Protein AF-A0A950W8L4-F1 (afdb_monomer_lite)

pLDDT: mean 78.3, std 21.88, range [37.97, 98.38]

Foldseek 3Di:
DDDDDDDDDPPPPPPPPPPDPPPPPDDDDPQQPQLQVLLLVLLQLLLQLLLLPNDVVLSVVLVVVSLVSSVVRDPDPVSSVNSPVSNPVNSVVRNDDDPDPVVDDDSVVSVVVSVVSVVVVVVVVVVVVVVPPDDDD

Secondary structure (DSSP, 8-state):
--PPP-----------TTS-STT-SSSS--PPPPHHHHHHHHHHHHHHHHHTT--HHHHHHHHHHHHHHHHHH-SSHHHHHHHHHHHHHHHHHHHSPPS-TTSS--HHHHHHHHHHHHHHHHHHHHHHHTTS-----

Structure (mmCIF, N/CA/C/O backbone):
data_AF-A0A950W8L4-F1
#
_entry.id   AF-A0A950W8L4-F1
#
loop_
_atom_site.group_PDB
_atom_site.id
_atom_site.type_symbol
_atom_site.label_atom_id
_atom_site.label_alt_id
_atom_site.label_comp_id
_atom_site.label_asym_id
_atom_site.label_entity_id
_atom_site.label_seq_id
_atom_site.pdbx_PDB_ins_code
_atom_site.Cartn_x
_atom_site.Cartn_y
_atom_site.Cartn_z
_atom_site.occupancy
_atom_site.B_iso_or_equiv
_atom_site.auth_seq_id
_atom_site.auth_comp_id
_atom_site.auth_asym_id
_atom_site.auth_atom_id
_atom_site.pdbx_PDB_model_num
ATOM 1 N N . MET A 1 1 ? -21.692 64.933 -19.642 1.00 44.53 1 MET A N 1
ATOM 2 C CA . MET A 1 1 ? -20.713 63.847 -19.419 1.00 44.53 1 MET A CA 1
ATOM 3 C C . MET A 1 1 ? -21.308 62.888 -18.398 1.00 44.53 1 MET A C 1
ATOM 5 O O . MET A 1 1 ? -21.216 63.148 -17.209 1.00 44.53 1 MET A O 1
ATOM 9 N N . GLY A 1 2 ? -22.038 61.871 -18.862 1.00 39.81 2 GLY A N 1
ATOM 10 C CA . GLY A 1 2 ? -22.721 60.892 -18.009 1.00 39.81 2 GLY A CA 1
ATOM 11 C C . GLY A 1 2 ? -22.087 59.523 -18.211 1.00 39.81 2 GLY A C 1
ATOM 12 O O . GLY A 1 2 ? -22.085 59.019 -19.330 1.00 39.81 2 GLY A O 1
ATOM 13 N N . GLY A 1 3 ? -21.486 58.982 -17.151 1.00 37.97 3 GLY A N 1
ATOM 14 C CA . GLY A 1 3 ? -20.808 57.688 -17.151 1.00 37.97 3 GLY A CA 1
ATOM 15 C C . GLY A 1 3 ? -21.799 56.526 -17.140 1.00 37.97 3 GLY A C 1
ATOM 16 O O . GLY A 1 3 ? -22.773 56.532 -16.391 1.00 37.97 3 GLY A O 1
ATOM 17 N N . MET A 1 4 ? -21.536 55.525 -17.977 1.00 38.38 4 MET A N 1
ATOM 18 C CA . MET A 1 4 ? -22.273 54.266 -18.003 1.00 38.38 4 MET A CA 1
ATOM 19 C C . MET A 1 4 ? -21.738 53.340 -16.908 1.00 38.38 4 MET A C 1
ATOM 21 O O . MET 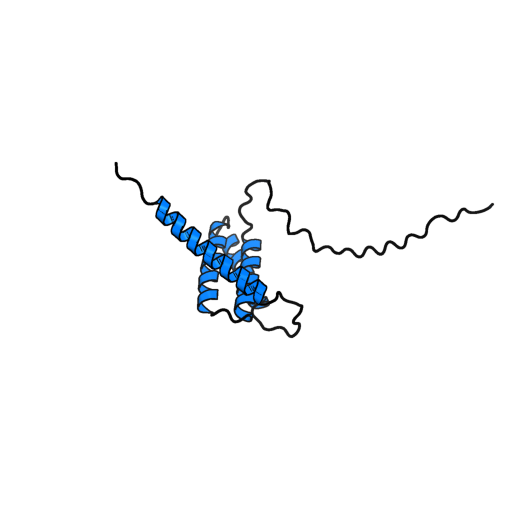A 1 4 ? -20.572 52.952 -16.918 1.00 38.38 4 MET A O 1
ATOM 25 N N . HIS A 1 5 ? -22.609 52.972 -15.970 1.00 46.25 5 HIS A N 1
ATOM 26 C CA . HIS A 1 5 ? -22.398 51.849 -15.066 1.00 46.25 5 HIS A CA 1
ATOM 27 C C . HIS A 1 5 ? -22.635 50.537 -15.814 1.00 46.25 5 HIS A C 1
ATOM 29 O O . HIS A 1 5 ? -23.744 50.288 -16.284 1.00 46.25 5 HIS A O 1
ATOM 35 N N . VAL A 1 6 ? -21.623 49.672 -15.863 1.00 46.34 6 VAL A N 1
ATOM 36 C CA . VAL A 1 6 ? -21.787 48.271 -16.259 1.00 46.34 6 VAL A CA 1
ATOM 37 C C . VAL A 1 6 ? -21.048 47.380 -15.264 1.00 46.34 6 VAL A C 1
ATOM 39 O O . VAL A 1 6 ? -19.836 47.468 -15.110 1.00 46.34 6 VAL A O 1
ATOM 42 N N . GLY A 1 7 ? -21.823 46.517 -14.603 1.00 39.09 7 GLY A N 1
ATOM 43 C CA . GLY A 1 7 ? -21.430 45.142 -14.290 1.00 39.09 7 GLY A CA 1
ATOM 44 C C . GLY A 1 7 ? -20.406 44.917 -13.180 1.00 39.09 7 GLY A C 1
ATOM 45 O O . GLY A 1 7 ? -19.252 44.602 -13.440 1.00 39.09 7 GLY A O 1
ATOM 46 N N . ARG A 1 8 ? -20.869 44.929 -11.927 1.00 40.88 8 ARG A N 1
ATOM 47 C CA . ARG A 1 8 ? -20.183 44.300 -10.791 1.00 40.88 8 ARG A CA 1
ATOM 48 C C . ARG A 1 8 ? -20.417 42.784 -10.850 1.00 40.88 8 ARG A C 1
ATOM 50 O O . ARG A 1 8 ? -21.509 42.332 -10.525 1.00 40.88 8 ARG A O 1
ATOM 57 N N . LEU A 1 9 ? -19.405 42.006 -11.223 1.00 44.59 9 LEU A N 1
ATOM 58 C CA . LEU A 1 9 ? -19.397 40.546 -11.064 1.00 44.59 9 LEU A CA 1
ATOM 59 C C . LEU A 1 9 ? -18.490 40.173 -9.884 1.00 44.59 9 LEU A C 1
ATOM 61 O O . LEU A 1 9 ? -17.269 40.222 -10.023 1.00 44.59 9 LEU A O 1
ATOM 65 N N . PRO A 1 10 ? -19.026 39.778 -8.717 1.00 42.66 10 PRO A N 1
ATOM 66 C CA . PRO A 1 10 ? -18.245 39.035 -7.746 1.00 42.66 10 PRO A CA 1
ATOM 67 C C . PRO A 1 10 ? -18.227 37.567 -8.182 1.00 42.66 10 PRO A C 1
ATOM 69 O O . PRO A 1 10 ? -19.013 36.757 -7.694 1.00 42.66 10 PRO A O 1
ATOM 72 N N . MET A 1 11 ? -17.331 37.197 -9.098 1.00 41.81 11 MET A N 1
ATOM 73 C CA . MET A 1 11 ? -16.994 35.784 -9.267 1.00 41.81 11 MET A CA 1
ATOM 74 C C . MET A 1 11 ? -16.083 35.384 -8.108 1.00 41.81 11 MET A C 1
ATOM 76 O O . MET A 1 11 ? -14.859 35.439 -8.172 1.00 41.81 11 MET A O 1
ATOM 80 N N . ARG A 1 12 ? -16.721 35.001 -7.001 1.00 48.66 12 ARG A N 1
ATOM 81 C CA . ARG A 1 12 ? -16.124 34.096 -6.026 1.00 48.66 12 ARG A CA 1
ATOM 82 C C . ARG A 1 12 ? -15.920 32.765 -6.751 1.00 48.66 12 ARG A C 1
ATOM 84 O O . ARG A 1 12 ? -16.828 31.939 -6.782 1.00 48.66 12 ARG A O 1
ATOM 91 N N . PHE A 1 13 ? -14.762 32.587 -7.381 1.00 41.81 13 PHE A N 1
ATOM 92 C CA . PHE A 1 13 ? -14.313 31.276 -7.840 1.00 41.81 13 PHE A CA 1
ATOM 93 C C . PHE A 1 13 ? -13.979 30.443 -6.600 1.00 41.81 13 PHE A C 1
ATOM 95 O O . PHE A 1 13 ? -12.836 30.366 -6.164 1.00 41.81 13 PHE A O 1
ATOM 102 N N . ASN A 1 14 ? -15.004 29.839 -6.000 1.00 44.66 14 ASN A N 1
ATOM 103 C CA . ASN A 1 14 ? -14.790 28.613 -5.249 1.00 44.66 14 ASN A CA 1
ATOM 104 C C . ASN A 1 14 ? -14.409 27.571 -6.295 1.00 44.66 14 ASN A C 1
ATOM 106 O O . ASN A 1 14 ? -15.233 27.204 -7.129 1.00 44.66 14 ASN A O 1
ATOM 110 N N . LEU A 1 15 ? -13.138 27.193 -6.307 1.00 41.34 15 LEU A N 1
ATOM 111 C CA . LEU A 1 15 ? -12.579 26.197 -7.203 1.00 41.34 15 LEU A CA 1
ATOM 112 C C . LEU A 1 15 ? -12.642 24.845 -6.464 1.00 41.34 15 LEU A C 1
ATOM 114 O O . LEU A 1 15 ? -11.732 24.555 -5.690 1.00 41.34 15 LEU A O 1
ATOM 118 N N . PRO A 1 16 ? -13.684 24.004 -6.617 1.00 47.44 16 PRO A N 1
ATOM 119 C CA . PRO A 1 16 ? -13.592 22.617 -6.184 1.00 47.44 16 PRO A CA 1
ATOM 120 C C . PRO A 1 16 ? -12.713 21.867 -7.194 1.00 47.44 16 PRO A C 1
ATOM 122 O O . PRO A 1 16 ? -13.204 21.164 -8.073 1.00 47.44 16 PRO A O 1
ATOM 125 N N . VAL A 1 17 ? -11.393 22.035 -7.109 1.00 53.25 17 VAL A N 1
ATOM 126 C CA . VAL A 1 17 ? -10.455 21.126 -7.783 1.00 53.25 17 VAL A CA 1
ATOM 127 C C . VAL A 1 17 ? -10.360 19.883 -6.919 1.00 53.25 17 VAL A C 1
ATOM 129 O O . VAL A 1 17 ? -9.478 19.796 -6.075 1.00 53.25 17 VAL A O 1
ATOM 132 N N . LEU A 1 18 ? -11.303 18.949 -7.069 1.00 52.62 18 LEU A N 1
ATOM 133 C CA . LEU A 1 18 ? -11.112 17.583 -6.557 1.00 52.62 18 LEU A CA 1
ATOM 134 C C . LEU A 1 18 ? -12.022 16.507 -7.168 1.00 52.62 18 LEU A C 1
ATOM 136 O O . LEU A 1 18 ? -12.136 15.417 -6.621 1.00 52.62 18 LEU A O 1
ATOM 140 N N . THR A 1 19 ? -12.627 16.741 -8.333 1.00 49.62 19 THR A N 1
ATOM 141 C CA . THR A 1 19 ? -13.494 15.735 -8.979 1.00 49.62 19 THR A CA 1
ATOM 142 C C . THR A 1 19 ? -13.172 15.542 -10.456 1.00 49.62 19 THR A C 1
ATOM 144 O O . THR A 1 19 ? -14.032 15.660 -11.320 1.00 49.62 19 THR A O 1
ATOM 147 N N . ALA A 1 20 ? -11.917 15.205 -10.763 1.00 50.25 20 ALA A N 1
ATOM 148 C CA . ALA A 1 20 ? -11.549 14.766 -12.113 1.00 50.25 20 ALA A CA 1
ATOM 149 C C . ALA A 1 20 ? -10.482 13.656 -12.145 1.00 50.25 20 ALA A C 1
ATOM 151 O O . ALA A 1 20 ? -9.729 13.562 -13.104 1.00 50.25 20 ALA A O 1
ATOM 152 N N . VAL A 1 21 ? -10.415 12.785 -11.130 1.00 54.38 21 VAL A N 1
ATOM 153 C CA . VAL A 1 21 ? -9.562 11.572 -11.197 1.00 54.38 21 VAL A CA 1
ATOM 154 C C . VAL A 1 21 ? -10.317 10.368 -11.795 1.00 54.38 21 VAL A C 1
ATOM 156 O O . VAL A 1 21 ? -9.725 9.342 -12.100 1.00 54.38 21 VAL A O 1
ATOM 159 N N . VAL A 1 22 ? -11.628 10.478 -12.038 1.00 57.75 22 VAL A N 1
ATOM 160 C CA . VAL A 1 22 ? -12.476 9.318 -12.389 1.00 57.75 22 VAL A CA 1
ATOM 161 C C . VAL A 1 22 ? -12.548 9.024 -13.901 1.00 57.75 22 VAL A C 1
ATOM 163 O O . VAL A 1 22 ? -13.136 8.023 -14.295 1.00 57.75 22 VAL A O 1
ATOM 166 N N . LEU A 1 23 ? -11.922 9.823 -14.775 1.00 54.03 23 LEU A N 1
ATOM 167 C CA . LEU A 1 23 ? -12.135 9.710 -16.230 1.00 54.03 23 LEU A CA 1
ATOM 168 C C . LEU A 1 23 ? -10.880 9.455 -17.091 1.00 54.03 23 LEU A C 1
ATOM 170 O O . LEU A 1 23 ? -10.879 9.811 -18.262 1.00 54.03 23 LEU A O 1
ATOM 174 N N . CYS A 1 24 ? -9.833 8.817 -16.556 1.00 49.38 24 CYS A N 1
ATOM 175 C CA . CYS A 1 24 ? -8.620 8.478 -17.328 1.00 49.38 24 CYS A CA 1
ATOM 176 C C . CYS A 1 24 ? -8.400 6.971 -17.567 1.00 49.38 24 CYS A C 1
ATOM 178 O O . CYS A 1 24 ? -7.287 6.556 -17.865 1.00 49.38 24 CYS A O 1
ATOM 180 N N . CYS A 1 25 ? -9.438 6.132 -17.485 1.00 54.62 25 CYS A N 1
ATOM 181 C CA . CYS A 1 25 ? -9.322 4.711 -17.868 1.00 54.62 25 CYS A CA 1
ATOM 182 C C . CYS A 1 25 ? -9.704 4.430 -19.333 1.00 54.62 25 CYS A C 1
ATOM 184 O O . CYS A 1 25 ? -9.751 3.274 -19.747 1.00 54.62 25 CYS A O 1
ATOM 186 N N . GLY A 1 26 ? -10.005 5.463 -20.122 1.00 54.28 26 GLY A N 1
ATOM 187 C CA . GLY A 1 26 ? -10.471 5.320 -21.496 1.00 54.28 26 GLY A CA 1
ATOM 188 C C . GLY A 1 26 ? -9.511 5.943 -22.498 1.00 54.28 26 GLY A C 1
ATOM 189 O O . GLY A 1 26 ? -9.598 7.135 -22.751 1.00 54.28 26 GLY A O 1
ATOM 190 N N . ILE A 1 27 ? -8.713 5.092 -23.147 1.00 56.44 27 ILE A N 1
ATOM 191 C CA . ILE A 1 27 ? -8.024 5.340 -24.424 1.00 56.44 27 ILE A CA 1
ATOM 192 C C . ILE A 1 27 ? -6.797 6.267 -24.342 1.00 56.44 27 ILE A C 1
ATOM 194 O O . ILE A 1 27 ? -6.899 7.487 -24.345 1.00 56.44 27 ILE A O 1
ATOM 198 N N . GLY A 1 28 ? -5.610 5.665 -24.419 1.00 39.62 28 GLY A N 1
ATOM 199 C CA . GLY A 1 28 ? -4.383 6.374 -24.781 1.00 39.62 28 GLY A CA 1
ATOM 200 C C . GLY A 1 28 ? -3.158 5.691 -24.206 1.00 39.62 28 GLY A C 1
ATOM 201 O O . GLY A 1 28 ? -2.936 5.832 -23.018 1.00 39.62 28 GLY A O 1
ATOM 202 N N . THR A 1 29 ? -2.416 4.965 -25.058 1.00 40.84 29 THR A N 1
ATOM 203 C CA . THR A 1 29 ? -1.082 4.358 -24.833 1.00 40.84 29 THR A CA 1
ATOM 204 C C . THR A 1 29 ? -0.904 3.606 -23.510 1.00 40.84 29 THR A C 1
ATOM 206 O O . THR A 1 29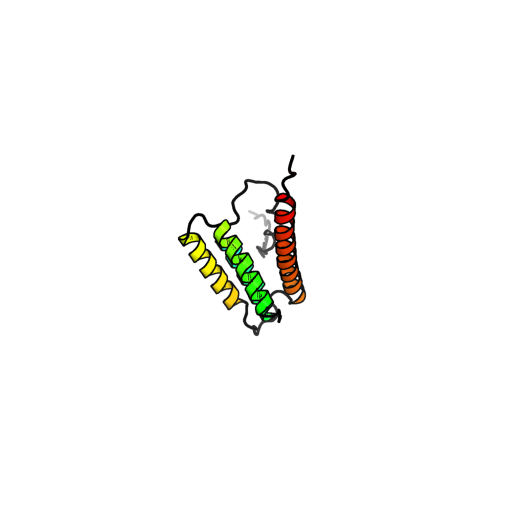 ? -1.030 4.186 -22.444 1.00 40.84 29 THR A O 1
ATOM 209 N N . ALA A 1 30 ? -0.536 2.323 -23.552 1.00 46.91 30 ALA A N 1
ATOM 210 C CA . ALA A 1 30 ? -0.131 1.578 -22.359 1.00 46.91 30 ALA A CA 1
ATOM 211 C C . ALA A 1 30 ? 1.130 2.208 -21.726 1.00 46.91 30 ALA A C 1
ATOM 213 O O . ALA A 1 30 ? 2.240 1.729 -21.928 1.00 46.91 30 ALA A O 1
ATOM 214 N N . ASN A 1 31 ? 0.969 3.306 -20.986 1.00 44.59 31 ASN A N 1
ATOM 215 C CA . ASN A 1 31 ? 1.906 3.684 -19.951 1.00 44.59 31 ASN A CA 1
ATOM 216 C C . ASN A 1 31 ? 1.831 2.541 -18.945 1.00 44.59 31 ASN A C 1
ATOM 218 O O . ASN A 1 31 ? 0.758 2.264 -18.400 1.00 44.59 31 ASN A O 1
ATOM 222 N N . ALA A 1 32 ? 2.948 1.833 -18.772 1.00 59.62 32 ALA A N 1
ATOM 223 C CA . ALA A 1 32 ? 3.122 0.959 -17.625 1.00 59.62 32 ALA A CA 1
ATOM 224 C C . ALA A 1 32 ? 2.685 1.744 -16.379 1.00 59.62 32 ALA A C 1
ATOM 226 O O . ALA A 1 32 ? 2.946 2.946 -16.289 1.00 59.62 32 ALA A O 1
ATOM 227 N N . ALA A 1 33 ? 1.918 1.107 -15.493 1.00 70.62 33 ALA A N 1
ATOM 228 C CA . ALA A 1 33 ? 1.417 1.773 -14.298 1.00 70.62 33 ALA A CA 1
ATOM 229 C C . ALA A 1 33 ? 2.591 2.441 -13.567 1.00 70.62 33 ALA A C 1
ATOM 231 O O . ALA A 1 33 ? 3.582 1.771 -13.309 1.00 70.62 33 ALA A O 1
ATOM 232 N N . ASP A 1 34 ? 2.498 3.738 -13.259 1.00 89.81 34 ASP A N 1
ATOM 233 C CA . ASP A 1 34 ? 3.563 4.445 -12.541 1.00 89.81 34 ASP A CA 1
ATOM 234 C C . ASP A 1 34 ? 3.812 3.746 -11.188 1.00 89.81 34 ASP A C 1
ATOM 236 O O . ASP A 1 34 ? 2.893 3.702 -10.355 1.00 89.81 34 ASP A O 1
ATOM 240 N N . PRO A 1 35 ? 5.008 3.174 -10.944 1.00 92.75 35 PRO A N 1
ATOM 241 C CA . PRO A 1 35 ? 5.266 2.375 -9.748 1.00 92.75 35 PRO A CA 1
ATOM 242 C C . PRO A 1 35 ? 5.115 3.208 -8.470 1.00 92.75 35 PRO A C 1
ATOM 244 O O . PRO A 1 35 ? 4.666 2.693 -7.446 1.00 92.75 35 PRO A O 1
ATOM 247 N N . SER A 1 36 ? 5.393 4.515 -8.533 1.00 94.00 36 SER A N 1
ATOM 248 C CA . SER A 1 36 ? 5.223 5.437 -7.405 1.00 94.00 36 SER A CA 1
ATOM 249 C C . SER A 1 36 ? 3.747 5.667 -7.050 1.00 94.00 36 SER A C 1
ATOM 251 O O . SER A 1 36 ? 3.363 5.589 -5.877 1.00 94.00 36 SER A O 1
ATOM 253 N N . GLN A 1 37 ? 2.886 5.901 -8.045 1.00 94.50 37 GLN A N 1
ATOM 254 C CA . GLN A 1 37 ? 1.440 6.020 -7.851 1.00 94.50 37 GLN A CA 1
ATOM 255 C C . GLN A 1 37 ? 0.823 4.703 -7.373 1.00 94.50 37 GLN A C 1
ATOM 257 O O . GLN A 1 37 ? -0.033 4.717 -6.478 1.00 94.50 37 GLN A O 1
ATOM 262 N N . LEU A 1 38 ? 1.267 3.572 -7.929 1.00 94.00 38 LEU A N 1
ATOM 263 C CA . LEU A 1 38 ? 0.835 2.245 -7.500 1.00 94.00 38 LEU A CA 1
ATOM 264 C C . LEU A 1 38 ? 1.195 2.006 -6.029 1.00 94.00 38 LEU A C 1
ATOM 266 O O . LEU A 1 38 ? 0.324 1.641 -5.236 1.00 94.00 38 LEU A O 1
ATOM 270 N N . ALA A 1 39 ? 2.433 2.310 -5.642 1.00 96.88 39 ALA A N 1
ATOM 271 C CA . ALA A 1 39 ? 2.905 2.215 -4.269 1.00 96.88 39 ALA A CA 1
ATOM 272 C C . ALA A 1 39 ? 2.125 3.111 -3.299 1.00 96.88 39 ALA A C 1
ATOM 274 O O . ALA A 1 39 ? 1.673 2.646 -2.253 1.00 96.88 39 ALA A O 1
ATOM 275 N N . ALA A 1 40 ? 1.920 4.386 -3.643 1.00 96.56 40 ALA A N 1
ATOM 276 C CA . ALA A 1 40 ? 1.161 5.310 -2.804 1.00 96.56 40 ALA A CA 1
ATOM 277 C C . ALA A 1 40 ? -0.287 4.831 -2.606 1.00 96.56 40 ALA A C 1
ATOM 279 O O . ALA A 1 40 ? -0.797 4.829 -1.485 1.00 96.56 40 ALA A O 1
ATOM 280 N N . THR A 1 41 ? -0.935 4.375 -3.679 1.00 96.00 41 THR A N 1
ATOM 281 C CA . THR A 1 41 ? -2.319 3.882 -3.628 1.00 96.00 41 THR A CA 1
ATOM 282 C C . THR A 1 41 ? -2.422 2.590 -2.820 1.00 96.00 41 THR A C 1
ATOM 284 O O . THR A 1 41 ? -3.308 2.464 -1.973 1.00 96.00 41 THR A O 1
ATOM 287 N N . GLY A 1 42 ? -1.495 1.652 -3.030 1.00 96.56 42 GLY A N 1
ATOM 288 C CA . GLY A 1 42 ? -1.420 0.407 -2.269 1.00 96.56 42 GLY A CA 1
ATOM 289 C C . GLY A 1 42 ? -1.176 0.656 -0.781 1.00 96.56 42 GLY A C 1
ATOM 290 O O . GLY A 1 42 ? -1.907 0.126 0.054 1.00 96.56 42 GLY A O 1
ATOM 291 N N . GLY A 1 43 ? -0.219 1.524 -0.443 1.00 97.31 43 GLY A N 1
ATOM 292 C CA . GLY A 1 43 ? 0.089 1.881 0.942 1.00 97.31 43 GLY A CA 1
ATOM 293 C C . GLY A 1 43 ? -1.093 2.556 1.635 1.00 97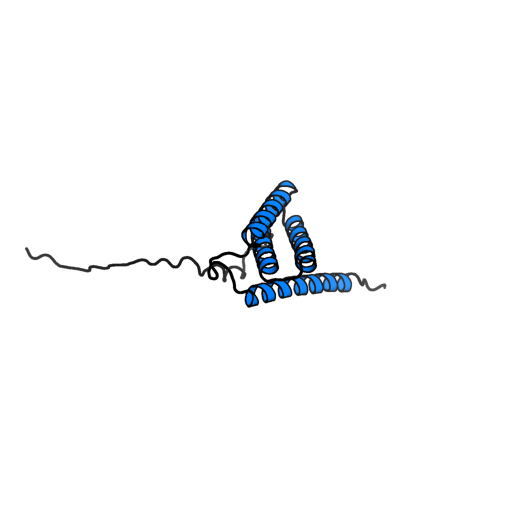.31 43 GLY A C 1
ATOM 294 O O . GLY A 1 43 ? -1.445 2.182 2.751 1.00 97.31 43 GLY A O 1
ATOM 295 N N . PHE A 1 44 ? -1.777 3.479 0.949 1.00 96.62 44 PHE A N 1
ATOM 296 C CA . PHE A 1 44 ? -2.999 4.106 1.457 1.00 96.62 44 PHE A CA 1
ATOM 297 C C . PHE A 1 44 ? -4.102 3.078 1.738 1.00 96.62 44 PHE A C 1
ATOM 299 O O . PHE A 1 44 ? -4.708 3.103 2.811 1.00 96.62 44 PHE A O 1
ATOM 306 N N . LEU A 1 45 ? -4.374 2.168 0.797 1.00 97.38 45 LEU A N 1
ATOM 307 C CA . LEU A 1 45 ? -5.415 1.153 0.965 1.00 97.38 45 LEU A CA 1
ATOM 308 C C . LEU A 1 45 ? -5.103 0.223 2.144 1.00 97.38 45 LEU A C 1
ATOM 310 O O . LEU A 1 45 ? -5.962 0.014 2.999 1.00 97.38 45 LEU A O 1
ATOM 314 N N . LEU A 1 46 ? -3.881 -0.312 2.204 1.00 98.00 46 LEU A N 1
ATOM 315 C CA . LEU A 1 46 ? -3.482 -1.283 3.224 1.00 98.00 46 LEU A CA 1
ATOM 316 C C . LEU A 1 46 ? -3.350 -0.647 4.610 1.00 98.00 46 LEU A C 1
ATOM 318 O O . LEU A 1 46 ? -3.746 -1.272 5.594 1.00 98.00 46 LEU A O 1
ATOM 322 N N . GLY A 1 47 ? -2.866 0.594 4.699 1.00 96.88 47 GLY A N 1
ATOM 323 C CA . GLY A 1 47 ? -2.815 1.326 5.963 1.00 96.88 47 GLY A CA 1
ATOM 324 C C . GLY A 1 47 ? -4.221 1.573 6.510 1.00 96.88 47 GLY A C 1
ATOM 325 O O . GLY A 1 47 ? -4.526 1.186 7.638 1.00 96.88 47 GLY A O 1
ATOM 326 N N . ASN A 1 48 ? -5.137 2.086 5.684 1.00 96.12 48 ASN A N 1
ATOM 327 C CA . ASN A 1 48 ? -6.535 2.236 6.095 1.00 96.12 48 ASN A CA 1
ATOM 328 C C . ASN A 1 48 ? -7.191 0.883 6.439 1.00 96.12 48 ASN A C 1
ATOM 330 O O . ASN A 1 48 ? -7.985 0.822 7.376 1.00 96.12 48 ASN A O 1
ATOM 334 N N . ALA A 1 49 ? -6.879 -0.200 5.717 1.00 96.81 49 ALA A N 1
ATOM 335 C CA . ALA A 1 49 ? -7.413 -1.533 6.008 1.00 96.81 49 ALA A CA 1
ATOM 336 C C . ALA A 1 49 ? -6.955 -2.033 7.385 1.00 96.81 49 ALA A C 1
ATOM 338 O O . ALA A 1 49 ? -7.781 -2.504 8.170 1.00 96.81 49 ALA A O 1
ATOM 339 N N . HIS A 1 50 ? -5.671 -1.852 7.709 1.00 96.56 50 HIS A N 1
ATOM 340 C CA . HIS A 1 50 ? -5.129 -2.138 9.034 1.00 96.56 50 HIS A CA 1
ATOM 341 C C . HIS A 1 50 ? -5.850 -1.331 10.121 1.00 96.56 50 HIS A C 1
ATOM 343 O O . HIS A 1 50 ? -6.352 -1.906 11.087 1.00 96.56 50 HIS A O 1
ATOM 349 N N . ARG A 1 51 ? -5.999 -0.012 9.926 1.00 94.88 51 ARG A N 1
ATOM 350 C CA . ARG A 1 51 ? -6.736 0.862 10.855 1.00 94.88 51 ARG A CA 1
ATOM 351 C C . ARG A 1 51 ? -8.185 0.406 11.058 1.00 94.88 51 ARG A C 1
ATOM 353 O O . ARG A 1 51 ? -8.715 0.493 12.160 1.00 94.88 51 ARG A O 1
ATOM 360 N N . CYS A 1 52 ? -8.829 -0.074 9.996 1.00 94.38 52 CYS A N 1
ATOM 361 C CA . CYS A 1 52 ? -10.202 -0.573 10.015 1.00 94.38 52 CYS A CA 1
ATOM 362 C C . CYS A 1 52 ? -10.347 -2.001 10.571 1.00 94.38 52 CYS A C 1
ATOM 364 O O . CYS A 1 52 ? -11.447 -2.552 10.532 1.00 94.38 52 CYS A O 1
ATOM 366 N N . GLY A 1 53 ? -9.274 -2.599 11.100 1.00 95.25 53 GLY A N 1
ATOM 367 C CA . GLY A 1 53 ? -9.320 -3.888 11.789 1.00 95.25 53 GLY A CA 1
ATOM 368 C C . GLY A 1 53 ? -9.219 -5.108 10.873 1.00 95.25 53 GLY A C 1
ATOM 369 O O . GLY A 1 53 ? -9.545 -6.215 11.302 1.00 95.25 53 GLY A O 1
ATOM 370 N N . VAL A 1 54 ? -8.771 -4.948 9.623 1.00 97.12 54 VAL A N 1
ATOM 371 C CA . VAL A 1 54 ? -8.409 -6.105 8.793 1.00 97.12 54 VAL A CA 1
ATOM 372 C C . VAL A 1 54 ? -7.208 -6.812 9.428 1.00 97.12 54 VAL A C 1
ATOM 374 O O . VAL A 1 54 ? -6.229 -6.171 9.808 1.00 97.12 54 VAL A O 1
ATOM 377 N N . ALA A 1 55 ? -7.291 -8.141 9.533 1.00 97.81 55 ALA A N 1
ATOM 378 C CA . ALA A 1 55 ? -6.256 -8.978 10.139 1.00 97.81 55 ALA A CA 1
ATOM 379 C C . ALA A 1 55 ? -4.872 -8.707 9.523 1.00 97.81 55 ALA A C 1
ATOM 381 O O . ALA A 1 55 ? -4.735 -8.640 8.296 1.00 97.81 55 ALA A O 1
ATOM 382 N N . ALA A 1 56 ? -3.847 -8.571 10.368 1.00 96.56 56 ALA A N 1
ATOM 383 C CA . ALA A 1 56 ? -2.501 -8.178 9.950 1.00 96.56 56 ALA A CA 1
ATOM 384 C C . ALA A 1 56 ? -1.909 -9.140 8.908 1.00 96.56 56 ALA A C 1
ATOM 386 O O . ALA A 1 56 ? -1.226 -8.712 7.985 1.00 96.56 56 ALA A O 1
ATOM 387 N N . GLU A 1 57 ? -2.245 -10.424 8.994 1.00 97.62 57 GLU A N 1
ATOM 388 C CA . GLU A 1 57 ? -1.802 -11.476 8.082 1.00 97.62 57 GLU A CA 1
ATOM 389 C C . GLU A 1 57 ? -2.390 -11.294 6.679 1.00 97.62 57 GLU A C 1
ATOM 391 O O . GLU A 1 57 ? -1.727 -11.584 5.684 1.00 97.62 57 GLU A O 1
ATOM 396 N N . ARG A 1 58 ? -3.633 -10.803 6.580 1.00 97.50 58 ARG A N 1
ATOM 397 C CA . ARG A 1 58 ? -4.248 -10.450 5.290 1.00 97.50 58 ARG A CA 1
ATOM 398 C C . ARG A 1 58 ? -3.594 -9.207 4.710 1.00 97.50 58 ARG A C 1
ATOM 400 O O . ARG A 1 58 ? -3.250 -9.200 3.533 1.00 97.50 58 ARG A O 1
ATOM 407 N N . VAL A 1 59 ? -3.389 -8.183 5.540 1.00 97.88 59 VAL A N 1
ATOM 408 C CA . VAL A 1 59 ? -2.716 -6.942 5.130 1.00 97.88 59 VAL A CA 1
ATOM 409 C C . VAL A 1 59 ? -1.298 -7.233 4.631 1.00 97.88 59 VAL A C 1
ATOM 411 O O . VAL A 1 59 ? -0.915 -6.713 3.588 1.00 97.88 59 VAL A O 1
ATOM 414 N N . ALA A 1 60 ? -0.554 -8.106 5.316 1.00 97.44 60 ALA A N 1
ATOM 415 C CA . ALA A 1 60 ? 0.785 -8.528 4.916 1.00 97.44 60 ALA A CA 1
ATOM 416 C C . ALA A 1 60 ? 0.780 -9.245 3.558 1.00 97.44 60 ALA A C 1
ATOM 418 O O . ALA A 1 60 ? 1.487 -8.814 2.653 1.00 97.44 60 ALA A O 1
ATOM 419 N N . ARG A 1 61 ? -0.087 -10.254 3.368 1.00 97.19 61 ARG A N 1
ATOM 420 C CA . ARG A 1 61 ? -0.207 -10.944 2.069 1.00 97.19 61 ARG A CA 1
ATOM 421 C C . ARG A 1 61 ? -0.575 -9.996 0.931 1.00 97.19 61 ARG A C 1
ATOM 423 O O . ARG A 1 61 ? -0.011 -10.089 -0.151 1.00 97.19 61 ARG A O 1
ATOM 430 N N . ALA A 1 62 ? -1.511 -9.075 1.160 1.00 96.50 62 ALA A N 1
ATOM 431 C CA . ALA A 1 62 ? -1.845 -8.058 0.167 1.00 96.50 62 ALA A CA 1
ATOM 432 C C . ALA A 1 62 ? -0.653 -7.122 -0.110 1.00 96.50 62 ALA A C 1
ATOM 434 O O . ALA A 1 62 ? -0.484 -6.667 -1.239 1.00 96.50 62 ALA A O 1
ATOM 435 N N . GLY A 1 63 ? 0.183 -6.856 0.898 1.00 96.75 63 GLY A N 1
ATOM 436 C CA . GLY A 1 63 ? 1.424 -6.094 0.762 1.00 96.75 63 GLY A CA 1
ATOM 437 C C . GLY A 1 63 ? 2.404 -6.763 -0.195 1.00 96.75 63 GLY A C 1
ATOM 438 O O . GLY A 1 63 ? 2.901 -6.101 -1.103 1.00 96.75 63 GLY A O 1
ATOM 439 N N . ASP A 1 64 ? 2.588 -8.078 -0.072 1.00 96.69 64 ASP A N 1
ATOM 440 C CA . ASP A 1 64 ? 3.444 -8.858 -0.976 1.00 96.69 64 ASP A CA 1
ATOM 441 C C . ASP A 1 64 ? 2.953 -8.783 -2.431 1.00 96.69 64 ASP A C 1
ATOM 443 O O . ASP A 1 64 ? 3.745 -8.646 -3.366 1.00 96.69 64 ASP A O 1
ATOM 447 N N . VAL A 1 65 ? 1.630 -8.802 -2.634 1.00 94.94 65 VAL A N 1
ATOM 448 C CA . VAL A 1 65 ? 1.019 -8.639 -3.961 1.00 94.94 65 VAL A CA 1
ATOM 449 C C . VAL A 1 65 ? 1.321 -7.258 -4.547 1.00 94.94 65 VAL A C 1
ATOM 451 O O . VAL A 1 65 ? 1.711 -7.157 -5.712 1.00 94.94 65 VAL A O 1
ATOM 454 N N . ILE A 1 66 ? 1.166 -6.192 -3.756 1.00 94.69 66 ILE A N 1
ATOM 455 C CA . ILE A 1 66 ? 1.481 -4.823 -4.190 1.00 94.69 66 ILE A CA 1
ATOM 456 C C . ILE A 1 66 ? 2.973 -4.678 -4.498 1.00 94.69 66 ILE A C 1
ATOM 458 O O . ILE A 1 66 ? 3.312 -4.102 -5.529 1.00 94.69 66 ILE A O 1
ATOM 462 N N . HIS A 1 67 ? 3.853 -5.244 -3.673 1.00 95.88 67 HIS A N 1
ATOM 463 C CA . HIS A 1 67 ? 5.292 -5.243 -3.925 1.00 95.88 67 HIS A CA 1
ATOM 464 C C . HIS A 1 67 ? 5.640 -5.953 -5.244 1.00 95.88 67 HIS A C 1
ATOM 466 O O . HIS A 1 67 ? 6.388 -5.418 -6.061 1.00 95.88 67 HIS A O 1
ATOM 472 N N . GLY A 1 68 ? 5.009 -7.098 -5.531 1.00 94.25 68 GLY A N 1
ATOM 473 C CA . GLY A 1 68 ? 5.147 -7.770 -6.826 1.00 94.25 68 GLY A CA 1
ATOM 474 C C . GLY A 1 68 ? 4.734 -6.888 -8.011 1.00 94.25 68 GLY A C 1
ATOM 475 O O . GLY A 1 68 ? 5.396 -6.901 -9.050 1.00 94.25 68 GLY A O 1
ATOM 476 N N . PHE A 1 69 ? 3.681 -6.077 -7.860 1.00 92.88 69 PHE A N 1
ATOM 477 C CA . PHE A 1 69 ? 3.286 -5.107 -8.884 1.00 92.88 69 PHE A CA 1
ATOM 478 C C . PHE A 1 69 ? 4.259 -3.930 -9.011 1.00 92.88 69 PHE A C 1
ATOM 480 O O . PHE A 1 69 ? 4.521 -3.510 -10.134 1.00 92.88 69 PHE A O 1
ATOM 487 N N . ILE A 1 70 ? 4.813 -3.424 -7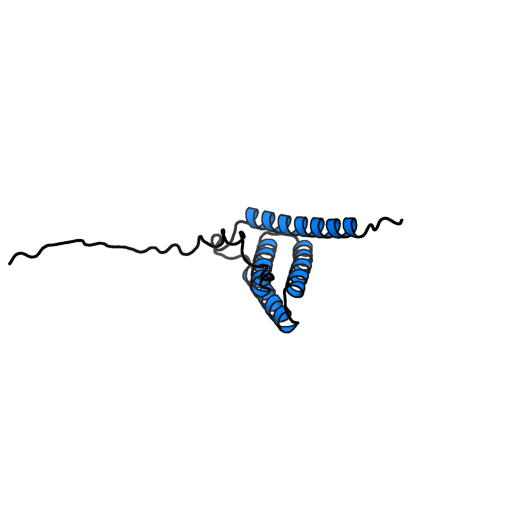.904 1.00 94.50 70 ILE A N 1
ATOM 488 C CA . ILE A 1 70 ? 5.845 -2.373 -7.918 1.00 94.50 70 ILE A CA 1
ATOM 489 C C . ILE A 1 70 ? 7.061 -2.849 -8.715 1.00 94.50 70 ILE A C 1
ATOM 491 O O . ILE A 1 70 ? 7.488 -2.169 -9.646 1.00 94.50 70 ILE A O 1
ATOM 495 N N . VAL A 1 71 ? 7.573 -4.042 -8.401 1.00 95.75 71 VAL A N 1
ATOM 496 C CA . VAL A 1 71 ? 8.736 -4.628 -9.083 1.00 95.75 71 VAL A CA 1
ATOM 497 C C . VAL A 1 71 ? 8.455 -4.860 -10.568 1.00 95.75 71 VAL A C 1
ATOM 499 O O . VAL A 1 71 ? 9.320 -4.607 -11.397 1.00 95.75 71 VAL A O 1
ATOM 502 N N . ALA A 1 72 ? 7.250 -5.316 -10.920 1.00 93.50 72 ALA A N 1
ATOM 503 C CA . ALA A 1 72 ? 6.875 -5.542 -12.315 1.00 93.50 72 ALA A CA 1
ATOM 504 C C . ALA A 1 72 ? 6.684 -4.244 -13.121 1.00 93.50 72 ALA A C 1
ATOM 506 O O . ALA A 1 72 ? 6.795 -4.271 -14.347 1.00 93.50 72 ALA A O 1
ATOM 507 N N . ALA A 1 73 ? 6.348 -3.139 -12.454 1.00 92.56 73 ALA A N 1
ATOM 508 C CA . ALA A 1 73 ? 6.111 -1.841 -13.077 1.00 92.56 73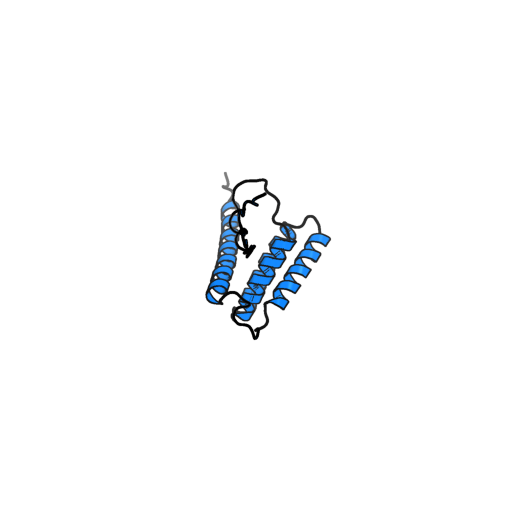 ALA A CA 1
ATOM 509 C C . ALA A 1 73 ? 7.378 -0.977 -13.187 1.00 92.56 73 ALA A C 1
ATOM 511 O O . ALA A 1 73 ? 7.464 -0.145 -14.087 1.00 92.56 73 ALA A O 1
ATOM 512 N N . ALA A 1 74 ? 8.339 -1.163 -12.282 1.00 94.62 74 ALA A N 1
ATOM 513 C CA . ALA A 1 74 ? 9.582 -0.407 -12.256 1.00 94.62 74 ALA A CA 1
ATOM 514 C C . ALA A 1 74 ? 10.525 -0.779 -13.414 1.00 94.62 74 ALA A C 1
ATOM 516 O O . ALA A 1 74 ? 10.654 -1.939 -13.806 1.00 94.62 74 ALA A O 1
ATOM 517 N N . THR A 1 75 ? 11.238 0.222 -13.922 1.00 95.19 75 THR A N 1
ATOM 518 C CA . THR A 1 75 ? 12.256 0.093 -14.972 1.00 95.19 75 THR A CA 1
ATOM 519 C C . THR A 1 75 ? 13.549 -0.508 -14.425 1.00 95.19 75 THR A C 1
ATOM 521 O O . THR A 1 75 ? 14.241 -1.250 -15.124 1.00 95.19 75 THR A O 1
ATOM 524 N N . ASP A 1 76 ? 13.884 -0.194 -13.172 1.00 94.88 76 ASP A N 1
ATOM 525 C CA . ASP A 1 76 ? 15.080 -0.675 -12.489 1.00 94.88 76 ASP A CA 1
ATOM 526 C C . ASP A 1 76 ? 14.883 -0.789 -10.966 1.00 94.88 76 ASP A C 1
ATOM 528 O O . ASP A 1 76 ? 13.863 -0.396 -10.395 1.00 94.88 76 ASP A O 1
ATOM 532 N N . ALA A 1 77 ? 15.885 -1.357 -10.290 1.00 95.94 77 ALA A N 1
ATOM 533 C CA . ALA A 1 77 ? 15.838 -1.604 -8.852 1.00 95.94 77 ALA A CA 1
ATOM 534 C C . ALA A 1 77 ? 15.802 -0.320 -8.000 1.00 95.94 77 ALA A C 1
ATOM 536 O O . ALA A 1 77 ? 15.282 -0.345 -6.885 1.00 95.94 77 ALA A O 1
ATOM 537 N N . SER A 1 78 ? 16.345 0.794 -8.500 1.00 97.62 78 SER A N 1
ATOM 538 C CA . SER A 1 78 ? 16.297 2.089 -7.812 1.00 97.62 78 SER A CA 1
ATOM 539 C C . SER A 1 78 ? 14.874 2.644 -7.828 1.00 97.62 78 SER A C 1
ATOM 541 O O . SER A 1 78 ? 14.369 3.092 -6.797 1.00 97.62 78 SER A O 1
ATOM 543 N N . GLU A 1 79 ? 14.197 2.552 -8.975 1.00 96.56 79 GLU A N 1
ATOM 544 C CA . GLU A 1 79 ? 12.793 2.942 -9.107 1.00 96.56 79 GLU A CA 1
ATOM 545 C C . GLU A 1 79 ? 11.877 2.076 -8.227 1.00 96.56 79 GLU A C 1
ATOM 547 O O . GLU A 1 79 ? 11.035 2.617 -7.505 1.00 96.56 79 GLU A O 1
ATOM 552 N N . ALA A 1 80 ? 12.097 0.756 -8.194 1.00 97.12 80 ALA A N 1
ATOM 553 C CA . ALA A 1 80 ? 11.367 -0.145 -7.301 1.00 97.12 80 ALA A CA 1
ATOM 554 C C . ALA A 1 80 ? 11.565 0.229 -5.819 1.00 97.12 80 ALA A C 1
ATOM 556 O O . ALA A 1 80 ? 10.590 0.382 -5.086 1.00 97.12 80 ALA A O 1
ATOM 557 N N . ALA A 1 81 ? 12.806 0.475 -5.385 1.00 97.94 81 ALA A N 1
ATOM 558 C CA . ALA A 1 81 ? 13.103 0.851 -4.000 1.00 97.94 81 ALA A CA 1
ATOM 559 C C . ALA A 1 81 ? 12.495 2.211 -3.602 1.00 97.94 81 ALA A C 1
ATOM 561 O O . ALA A 1 81 ? 12.043 2.399 -2.465 1.00 97.94 81 ALA A O 1
ATOM 562 N N . ALA A 1 82 ? 12.463 3.172 -4.531 1.00 98.12 82 ALA A N 1
ATOM 563 C CA . ALA A 1 82 ? 11.808 4.459 -4.318 1.00 98.12 82 ALA A CA 1
ATOM 564 C C . ALA A 1 82 ? 10.286 4.296 -4.165 1.00 98.12 82 ALA A C 1
ATOM 566 O O . ALA A 1 82 ? 9.686 4.889 -3.262 1.00 98.12 82 ALA A O 1
ATOM 567 N N . ALA A 1 83 ? 9.671 3.455 -4.998 1.00 97.94 83 ALA A N 1
ATOM 568 C CA . ALA A 1 83 ? 8.262 3.108 -4.893 1.00 97.94 83 ALA A CA 1
ATOM 569 C C . ALA A 1 83 ? 7.956 2.357 -3.583 1.00 97.94 83 ALA A C 1
ATOM 571 O O . ALA A 1 83 ? 7.045 2.760 -2.866 1.00 97.94 83 ALA A O 1
ATOM 572 N N . ASP A 1 84 ? 8.756 1.375 -3.169 1.00 98.12 84 ASP A N 1
ATOM 573 C CA . ASP A 1 84 ? 8.577 0.695 -1.875 1.00 98.12 84 ASP A CA 1
ATOM 574 C C . ASP A 1 84 ? 8.673 1.662 -0.688 1.00 98.12 84 ASP A C 1
ATOM 576 O O . ASP A 1 84 ? 7.859 1.623 0.240 1.00 98.12 84 ASP A O 1
ATOM 580 N N . SER A 1 85 ? 9.622 2.601 -0.740 1.00 98.38 85 SER A N 1
ATOM 581 C CA . SER A 1 85 ? 9.739 3.659 0.270 1.00 98.38 85 SER A CA 1
ATOM 582 C C . SER A 1 85 ? 8.474 4.521 0.319 1.00 98.38 85 SER A C 1
ATOM 584 O O . SER A 1 85 ? 8.000 4.898 1.396 1.00 98.38 85 SER A O 1
ATOM 586 N N . ARG A 1 86 ? 7.884 4.811 -0.848 1.00 98.19 86 ARG A N 1
ATOM 587 C CA . ARG A 1 86 ? 6.623 5.550 -0.959 1.00 98.19 86 ARG A CA 1
ATOM 588 C C . ARG A 1 86 ? 5.439 4.751 -0.415 1.00 98.19 86 ARG A C 1
ATOM 590 O O . ARG A 1 86 ? 4.606 5.332 0.283 1.00 98.19 86 ARG A O 1
ATOM 597 N N . PHE A 1 87 ? 5.385 3.449 -0.687 1.00 98.31 87 PHE A N 1
ATOM 598 C CA . PHE A 1 87 ? 4.388 2.535 -0.131 1.00 98.31 87 PHE A CA 1
ATOM 599 C C . PHE A 1 87 ? 4.440 2.552 1.399 1.00 98.31 87 PHE A C 1
ATOM 601 O O . PHE A 1 87 ? 3.425 2.826 2.042 1.00 98.31 87 PHE A O 1
ATOM 608 N N . ALA A 1 88 ? 5.626 2.344 1.980 1.00 98.00 88 ALA A N 1
ATOM 609 C CA . ALA A 1 88 ? 5.816 2.302 3.427 1.00 98.00 88 ALA A CA 1
ATOM 610 C C . ALA A 1 88 ? 5.422 3.628 4.093 1.00 98.00 88 ALA A C 1
ATOM 612 O O . ALA A 1 88 ? 4.697 3.633 5.091 1.00 98.00 88 ALA A O 1
ATOM 613 N N . ALA A 1 89 ? 5.834 4.758 3.509 1.00 97.38 89 ALA A N 1
ATOM 614 C CA . ALA A 1 89 ? 5.455 6.078 4.001 1.00 97.38 89 ALA A CA 1
ATOM 615 C C . ALA A 1 89 ? 3.929 6.263 4.023 1.00 97.38 89 ALA A C 1
ATOM 617 O O . ALA A 1 89 ? 3.380 6.761 5.007 1.00 97.38 89 ALA A O 1
ATOM 618 N N . MET A 1 90 ? 3.234 5.835 2.964 1.00 96.31 90 MET A N 1
ATOM 619 C CA . MET A 1 90 ? 1.783 5.992 2.872 1.00 96.31 90 MET A CA 1
ATOM 620 C C . MET A 1 90 ? 1.024 5.019 3.784 1.00 96.31 90 MET A C 1
ATOM 622 O O . MET A 1 90 ? 0.019 5.404 4.386 1.00 96.31 90 MET A O 1
ATOM 626 N N . PHE A 1 91 ? 1.523 3.791 3.942 1.00 97.25 91 PHE A N 1
ATOM 627 C CA . PHE A 1 91 ? 0.994 2.818 4.897 1.00 97.25 91 PHE A CA 1
ATOM 628 C C . PHE A 1 91 ? 1.032 3.376 6.322 1.00 97.25 91 PHE A C 1
ATOM 630 O O . PHE A 1 91 ? -0.012 3.498 6.961 1.00 97.25 91 PHE A O 1
ATOM 637 N N . LEU A 1 92 ? 2.210 3.809 6.782 1.00 95.62 92 LEU A N 1
ATOM 638 C CA . LEU A 1 92 ? 2.401 4.341 8.134 1.00 95.62 92 LEU A CA 1
ATOM 639 C C . LEU A 1 92 ? 1.567 5.601 8.391 1.00 95.62 92 LEU A C 1
ATOM 641 O O . LEU A 1 92 ? 1.001 5.766 9.472 1.00 95.62 92 LEU A O 1
ATOM 645 N N . ALA A 1 93 ? 1.457 6.482 7.392 1.00 92.88 93 ALA A N 1
ATOM 646 C CA . ALA A 1 93 ? 0.663 7.702 7.500 1.00 92.88 93 ALA A CA 1
ATOM 647 C C . ALA A 1 93 ? -0.843 7.433 7.667 1.00 92.88 93 ALA A C 1
ATOM 649 O O . ALA A 1 93 ? -1.561 8.295 8.170 1.00 92.88 93 ALA A O 1
ATOM 650 N N . THR A 1 94 ? -1.335 6.261 7.248 1.00 92.94 94 THR A N 1
ATOM 651 C CA . THR A 1 94 ? -2.776 5.954 7.220 1.00 92.94 94 THR A CA 1
ATOM 652 C C . THR A 1 94 ? -3.208 4.798 8.120 1.00 92.94 94 THR A C 1
ATOM 654 O O . THR A 1 94 ? -4.409 4.606 8.321 1.00 92.94 94 THR A O 1
ATOM 657 N N . SER A 1 95 ? -2.259 4.062 8.704 1.00 93.88 95 SER A N 1
ATOM 658 C CA . SER A 1 95 ? -2.517 2.931 9.601 1.00 93.88 95 SER A CA 1
ATOM 659 C C . SER A 1 95 ? -2.927 3.330 11.015 1.00 93.88 95 SER A C 1
ATOM 661 O O . SER A 1 95 ? -3.503 2.520 11.739 1.00 93.88 95 SER A O 1
ATOM 663 N N . SER A 1 96 ? -2.635 4.564 11.423 1.00 86.94 96 SER A N 1
ATOM 664 C CA . SER A 1 96 ? -2.920 5.042 12.775 1.00 86.94 96 SER A CA 1
ATOM 665 C C . SER A 1 96 ? -4.355 5.572 12.903 1.00 86.94 96 SER A C 1
ATOM 667 O O . SER A 1 96 ? -4.857 6.225 11.983 1.00 86.94 96 SER A O 1
ATOM 669 N N . PRO A 1 97 ? -5.032 5.345 14.042 1.00 75.06 97 PRO A N 1
ATOM 670 C CA . PRO A 1 97 ? -6.290 6.015 14.336 1.00 75.06 97 PRO A CA 1
ATOM 671 C C . PRO A 1 97 ? -6.041 7.520 14.483 1.00 75.06 97 PRO A C 1
ATOM 673 O O . PRO A 1 97 ? -5.208 7.952 15.278 1.00 75.06 97 PRO A O 1
ATOM 676 N N . THR A 1 98 ? -6.748 8.320 13.693 1.00 70.38 98 THR A N 1
ATOM 677 C CA . THR A 1 98 ? -6.729 9.782 13.806 1.00 70.38 98 THR A CA 1
ATOM 678 C C . THR A 1 98 ? -7.825 10.264 14.754 1.00 70.38 98 THR A C 1
ATOM 680 O O . THR A 1 98 ? -8.800 9.556 15.002 1.00 70.38 98 THR A O 1
ATOM 683 N N . GLN A 1 99 ? -7.680 11.487 15.258 1.00 64.44 99 GLN A N 1
ATOM 684 C CA . GLN A 1 99 ? -8.732 12.174 16.011 1.00 64.44 99 GLN A CA 1
ATOM 685 C C . GLN A 1 99 ? -9.776 12.840 15.099 1.00 64.44 99 GLN A C 1
ATOM 687 O O . GLN A 1 99 ? -10.833 13.226 15.588 1.00 64.44 99 GLN A O 1
ATOM 692 N N . ASP A 1 100 ? -9.492 12.960 13.797 1.00 77.62 100 ASP A N 1
ATOM 693 C CA . ASP A 1 100 ? -10.401 13.525 12.795 1.00 77.62 100 ASP A CA 1
ATOM 694 C C . ASP A 1 100 ? -11.085 12.408 11.976 1.00 77.62 100 ASP A C 1
ATOM 696 O O . ASP A 1 100 ? -10.476 11.870 11.047 1.00 77.62 100 ASP A O 1
ATOM 700 N N . PRO A 1 101 ? -12.332 12.025 12.299 1.00 66.81 101 PRO A N 1
ATOM 701 C CA . PRO A 1 101 ? -13.024 10.933 11.617 1.00 66.81 101 PRO A CA 1
ATOM 702 C C . PRO A 1 101 ? -13.325 11.221 10.137 1.00 66.81 101 PRO A C 1
ATOM 704 O O . PRO A 1 101 ? -13.531 10.268 9.385 1.00 66.81 101 PRO A O 1
ATOM 707 N N . ASP A 1 102 ? -13.310 12.487 9.709 1.00 75.38 102 ASP A N 1
ATOM 708 C CA . ASP A 1 102 ? -13.619 12.891 8.333 1.00 75.38 102 ASP A CA 1
ATOM 709 C C . ASP A 1 102 ? -12.368 12.948 7.438 1.00 75.38 102 ASP A C 1
ATOM 711 O O . ASP A 1 102 ? -12.472 12.982 6.210 1.00 75.38 102 ASP A O 1
ATOM 715 N N . ALA A 1 103 ? -11.167 12.889 8.026 1.00 78.88 103 ALA A N 1
ATOM 716 C CA . ALA A 1 103 ? -9.901 12.889 7.290 1.00 78.88 103 ALA A CA 1
ATOM 717 C C . ALA A 1 103 ? -9.650 11.595 6.490 1.00 78.88 103 ALA A C 1
ATOM 719 O O . ALA A 1 103 ? -8.684 11.516 5.726 1.00 78.88 103 ALA A O 1
ATOM 720 N N . PHE A 1 104 ? -10.489 10.568 6.663 1.00 81.31 104 PHE A N 1
ATOM 721 C CA . PHE A 1 104 ? -10.273 9.255 6.072 1.00 81.31 104 PHE A CA 1
ATOM 722 C C . PHE A 1 104 ? -11.543 8.618 5.507 1.00 81.31 104 PHE A C 1
ATOM 724 O O . PHE A 1 104 ? -12.649 8.882 5.972 1.00 81.31 104 PHE A O 1
ATOM 731 N N . PRO A 1 105 ? -11.393 7.714 4.521 1.00 86.44 105 PRO A N 1
ATOM 732 C CA . PRO A 1 105 ? -12.513 6.948 4.001 1.00 86.44 105 PRO A CA 1
ATOM 733 C C . PRO A 1 105 ? -13.149 6.079 5.089 1.00 86.44 105 PRO A C 1
ATOM 735 O O . PRO A 1 105 ? -12.470 5.567 5.987 1.00 86.44 105 PRO A O 1
ATOM 738 N N . SER A 1 106 ? -14.458 5.857 4.957 1.00 90.94 106 SER A N 1
ATOM 739 C CA . SER A 1 106 ? -15.196 4.969 5.850 1.00 90.94 106 SER A CA 1
ATOM 740 C C . SER A 1 106 ? -14.675 3.532 5.755 1.00 90.94 106 SER A C 1
ATOM 742 O O . SER A 1 106 ? -14.290 3.053 4.683 1.00 90.94 106 SER A O 1
ATOM 744 N N . CYS A 1 107 ? -14.703 2.805 6.874 1.00 93.69 107 CYS A N 1
ATOM 745 C CA . CYS A 1 107 ? -14.199 1.432 6.897 1.00 93.69 107 CYS A CA 1
ATOM 746 C C . CYS A 1 107 ? -14.978 0.480 5.984 1.00 93.69 107 CYS A C 1
ATOM 748 O O . CYS A 1 107 ? -14.385 -0.451 5.451 1.00 93.69 107 CYS A O 1
ATOM 750 N N . ALA A 1 108 ? -16.264 0.743 5.732 1.00 94.62 108 ALA A N 1
ATOM 751 C CA . ALA A 1 108 ? -17.045 -0.031 4.770 1.00 94.62 108 ALA A CA 1
ATOM 752 C C . ALA A 1 108 ? -16.433 0.034 3.359 1.00 94.62 108 ALA A C 1
ATOM 754 O O . ALA A 1 108 ? -16.199 -1.005 2.745 1.00 94.62 108 ALA A O 1
ATOM 755 N N . VAL A 1 109 ? -16.095 1.241 2.888 1.00 94.38 109 VAL A N 1
ATOM 756 C CA . VAL A 1 109 ? -15.476 1.444 1.569 1.00 94.38 109 VAL A CA 1
ATOM 757 C C . VAL A 1 109 ? -14.087 0.808 1.518 1.00 94.38 109 VAL A C 1
ATOM 759 O O . VAL A 1 109 ? -13.760 0.112 0.561 1.00 94.38 109 VAL A O 1
ATOM 762 N N . VAL A 1 110 ? -13.271 1.004 2.556 1.00 95.88 110 VAL A N 1
ATOM 763 C CA . VAL A 1 110 ? -11.906 0.453 2.617 1.00 95.88 110 VAL A CA 1
ATOM 764 C C . VAL A 1 110 ? -11.916 -1.076 2.568 1.00 95.88 110 VAL A C 1
ATOM 766 O O . VAL A 1 110 ? -11.174 -1.665 1.784 1.00 95.88 110 VAL A O 1
ATOM 769 N N . ILE A 1 111 ? -12.767 -1.719 3.372 1.00 96.38 111 ILE A N 1
ATOM 770 C CA . ILE A 1 111 ? -12.879 -3.182 3.424 1.00 96.38 111 ILE A CA 1
ATOM 771 C C . ILE A 1 111 ? -13.354 -3.733 2.076 1.00 96.38 111 ILE A C 1
ATOM 773 O O . ILE A 1 111 ? -12.829 -4.743 1.609 1.00 96.38 111 ILE A O 1
ATOM 777 N N . GLU A 1 112 ? -14.301 -3.066 1.413 1.00 96.44 112 GLU A N 1
ATOM 778 C CA . GLU A 1 112 ? -14.750 -3.459 0.076 1.00 96.44 112 GLU A CA 1
ATOM 779 C C . GLU A 1 112 ? -13.605 -3.416 -0.948 1.00 96.44 112 GLU A C 1
ATOM 781 O O . GLU A 1 112 ? -13.388 -4.390 -1.676 1.00 96.44 112 GLU A O 1
ATOM 786 N N . GLN A 1 113 ? -12.837 -2.320 -0.981 1.00 96.25 113 GLN A N 1
ATOM 787 C CA . GLN A 1 113 ? -11.701 -2.191 -1.899 1.00 96.25 113 GLN A CA 1
ATOM 788 C C . GLN A 1 113 ? -10.595 -3.206 -1.593 1.00 96.25 113 GLN A C 1
ATOM 790 O O . GLN A 1 113 ? -10.026 -3.786 -2.518 1.00 96.25 113 GLN A O 1
ATOM 795 N N . PHE A 1 114 ? -10.330 -3.474 -0.314 1.00 97.12 114 PHE A N 1
ATOM 796 C CA . PHE A 1 114 ? -9.380 -4.501 0.105 1.00 97.12 114 PHE A CA 1
ATOM 797 C C . PHE A 1 114 ? -9.807 -5.898 -0.377 1.00 97.12 114 PHE A C 1
ATOM 799 O O . PHE A 1 114 ? -9.031 -6.594 -1.028 1.00 97.12 114 PHE A O 1
ATOM 806 N N . ASN A 1 115 ? -11.071 -6.277 -0.163 1.00 96.12 115 ASN A N 1
ATOM 807 C CA . ASN A 1 115 ? -11.602 -7.565 -0.626 1.00 96.12 115 ASN A CA 1
ATOM 808 C C . ASN A 1 115 ? -11.578 -7.687 -2.162 1.00 96.12 115 ASN A C 1
ATOM 810 O O . ASN A 1 115 ? -11.441 -8.781 -2.708 1.00 96.12 115 ASN A O 1
ATOM 814 N N . ARG A 1 116 ? -11.749 -6.572 -2.882 1.00 94.44 116 ARG A N 1
ATOM 815 C CA . ARG A 1 116 ? -11.640 -6.538 -4.345 1.00 94.44 116 ARG A CA 1
ATOM 816 C C . ARG A 1 116 ? -10.204 -6.771 -4.818 1.00 94.44 116 ARG A C 1
ATOM 818 O O . ARG A 1 116 ? -10.030 -7.475 -5.810 1.00 94.44 116 ARG A O 1
ATOM 825 N N . LEU A 1 117 ? -9.207 -6.215 -4.126 1.00 92.88 117 LEU A N 1
ATOM 826 C CA . LEU A 1 117 ? -7.791 -6.478 -4.405 1.00 92.88 117 LEU A CA 1
ATOM 827 C C . LEU A 1 117 ? -7.466 -7.969 -4.242 1.00 92.88 117 LEU A C 1
ATOM 829 O O . LEU A 1 117 ? -6.894 -8.561 -5.155 1.00 92.88 117 LEU A O 1
ATOM 833 N N . GLU A 1 118 ? -7.863 -8.575 -3.120 1.00 92.56 118 GLU A N 1
ATOM 834 C CA . GLU A 1 118 ? -7.610 -9.999 -2.859 1.00 92.56 118 GLU A CA 1
ATOM 835 C C . GLU A 1 118 ? -8.252 -10.895 -3.920 1.00 92.56 118 GLU A C 1
ATOM 837 O O . GLU A 1 118 ? -7.561 -11.701 -4.539 1.00 92.56 118 GLU A O 1
ATOM 842 N N . ARG A 1 119 ? -9.541 -10.691 -4.216 1.00 93.50 119 ARG A N 1
ATOM 843 C CA . ARG A 1 119 ? -10.242 -11.480 -5.238 1.00 93.50 119 ARG A CA 1
ATOM 844 C C . ARG A 1 119 ? -9.587 -11.360 -6.615 1.00 93.50 119 ARG A C 1
ATOM 846 O O . ARG A 1 119 ? -9.403 -12.363 -7.294 1.00 93.50 119 ARG A O 1
ATOM 853 N N . HIS A 1 120 ? -9.200 -10.151 -7.025 1.00 89.06 120 HIS A N 1
ATOM 854 C CA . HIS A 1 120 ? -8.530 -9.966 -8.312 1.00 89.06 120 HIS A CA 1
ATOM 855 C C . HIS A 1 120 ? -7.178 -10.696 -8.362 1.00 89.06 120 HIS A C 1
ATOM 857 O O . HIS A 1 120 ? -6.797 -11.228 -9.404 1.00 89.06 120 HIS A O 1
ATOM 863 N N . HIS A 1 121 ? -6.441 -10.734 -7.249 1.00 87.12 121 HIS A N 1
ATOM 864 C CA . HIS A 1 121 ? -5.197 -11.493 -7.168 1.00 87.12 121 HIS A CA 1
ATOM 865 C C . HIS A 1 121 ? -5.436 -13.007 -7.283 1.00 87.12 121 HIS A C 1
ATOM 867 O O . HIS A 1 121 ? -4.753 -13.667 -8.067 1.00 87.12 121 HIS A O 1
ATOM 873 N N . GLU A 1 122 ? -6.431 -13.541 -6.571 1.00 87.44 122 GLU A N 1
ATOM 874 C CA . GLU A 1 122 ? -6.819 -14.957 -6.642 1.00 87.44 122 GLU A CA 1
ATOM 875 C C . GLU A 1 122 ? -7.224 -15.361 -8.070 1.00 87.44 122 GLU A C 1
ATOM 877 O O . GLU A 1 122 ? -6.723 -16.345 -8.617 1.00 87.44 122 GLU A O 1
ATOM 882 N N . GLU A 1 123 ? -8.066 -14.558 -8.723 1.00 84.50 123 GLU A N 1
ATOM 883 C CA . GLU A 1 123 ? -8.503 -14.774 -10.108 1.00 84.50 123 GLU A CA 1
ATOM 884 C C . GLU A 1 123 ? -7.337 -14.697 -11.108 1.00 84.50 123 GLU A C 1
ATOM 886 O O . GLU A 1 123 ? -7.230 -15.528 -12.015 1.00 84.50 123 GLU A O 1
ATOM 891 N N . ALA A 1 124 ? -6.423 -13.738 -10.932 1.00 75.94 124 ALA A N 1
ATOM 892 C CA . ALA A 1 124 ? -5.229 -13.610 -11.766 1.00 75.94 124 ALA A CA 1
ATOM 893 C C . ALA A 1 124 ? -4.231 -14.767 -11.566 1.00 75.94 124 ALA A C 1
ATOM 895 O O . ALA A 1 124 ? -3.483 -15.095 -12.495 1.00 75.94 124 ALA A O 1
ATOM 896 N N . GLY A 1 125 ? -4.217 -15.387 -10.382 1.00 65.31 125 GLY A N 1
ATOM 897 C CA . GLY A 1 125 ? -3.483 -16.620 -10.097 1.00 65.31 125 GLY A CA 1
ATOM 898 C C . GLY A 1 125 ? -4.087 -17.825 -10.825 1.00 65.31 125 GLY A C 1
ATOM 899 O O . GLY A 1 125 ? -3.392 -18.494 -11.589 1.00 65.31 125 GLY A O 1
ATOM 900 N N . MET A 1 126 ? -5.401 -18.038 -10.691 1.00 56.34 126 MET A N 1
ATOM 901 C CA . MET A 1 126 ? -6.118 -19.155 -11.332 1.00 56.34 126 MET A CA 1
ATOM 902 C C . MET A 1 126 ? -6.105 -19.076 -12.870 1.00 56.34 126 MET A C 1
ATOM 904 O O . MET A 1 126 ? -5.938 -20.085 -13.556 1.00 56.34 126 MET A O 1
ATOM 908 N N . GLY A 1 127 ? -6.214 -17.870 -13.440 1.00 50.69 127 GLY A N 1
ATOM 909 C CA . GLY A 1 127 ? -6.179 -17.654 -14.891 1.00 50.69 127 GLY A CA 1
ATOM 910 C C . GLY A 1 127 ? -4.807 -17.884 -15.546 1.00 50.69 127 GLY A C 1
ATOM 911 O O . GLY A 1 127 ? -4.732 -18.004 -16.774 1.00 50.69 127 GLY A O 1
ATOM 912 N N . ARG A 1 128 ? -3.719 -17.945 -14.763 1.00 54.22 128 ARG A N 1
ATOM 913 C CA . ARG A 1 128 ? -2.401 -18.399 -15.242 1.00 54.22 128 ARG A CA 1
ATOM 914 C C . ARG A 1 128 ? -2.317 -19.923 -15.275 1.00 54.22 128 ARG A C 1
ATOM 916 O O . ARG A 1 128 ? -1.854 -20.458 -16.274 1.00 54.22 128 ARG A O 1
ATOM 923 N N . GLU A 1 129 ? -2.854 -20.605 -14.267 1.00 47.97 129 GLU A N 1
ATOM 924 C CA . GLU A 1 129 ? -2.846 -22.072 -14.195 1.00 47.97 129 GLU A CA 1
ATOM 925 C C . GLU A 1 129 ? -3.663 -22.717 -15.327 1.00 47.97 129 GLU A C 1
ATOM 927 O O . GLU A 1 129 ? -3.206 -23.648 -15.983 1.00 47.97 129 GLU A O 1
ATOM 932 N N . THR A 1 130 ? -4.813 -22.137 -15.687 1.00 49.91 130 THR A N 1
ATOM 933 C CA . THR A 1 130 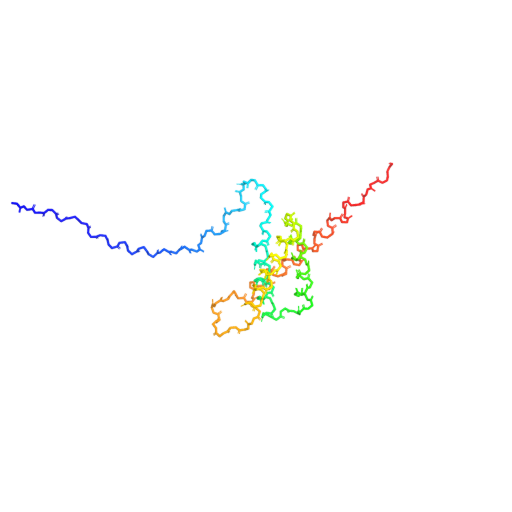? -5.605 -22.622 -16.838 1.00 49.91 130 THR A CA 1
ATOM 934 C C . THR A 1 130 ? -4.947 -22.400 -18.208 1.00 49.91 130 THR A C 1
ATOM 936 O O . THR A 1 130 ? -5.344 -23.040 -19.179 1.00 49.91 130 THR A O 1
ATOM 939 N N . ARG A 1 131 ? -3.954 -21.503 -18.316 1.00 51.34 131 ARG A N 1
ATOM 940 C CA . ARG A 1 131 ? -3.218 -21.241 -19.569 1.00 51.34 131 ARG A CA 1
ATOM 941 C C . ARG A 1 131 ? -1.967 -22.108 -19.731 1.00 51.34 131 ARG A C 1
ATOM 943 O O . ARG A 1 131 ? -1.441 -22.167 -20.839 1.00 51.34 131 ARG A O 1
ATOM 950 N N . ASP A 1 132 ? -1.518 -22.777 -18.669 1.00 52.88 132 ASP A N 1
ATOM 951 C CA . ASP A 1 132 ? -0.357 -23.679 -18.683 1.00 52.88 132 ASP A CA 1
ATOM 952 C C . ASP A 1 132 ? -0.736 -25.157 -18.913 1.00 52.88 132 ASP A C 1
ATOM 954 O O . ASP A 1 132 ? 0.118 -26.034 -19.018 1.00 52.88 132 ASP A O 1
ATOM 958 N N . VAL A 1 133 ? -2.026 -25.458 -19.101 1.00 57.09 133 VAL A N 1
ATOM 959 C CA . VAL A 1 133 ? -2.456 -26.763 -19.621 1.00 57.09 133 VAL A CA 1
ATOM 960 C C . VAL A 1 133 ? -2.240 -26.777 -21.139 1.00 57.09 133 VAL A C 1
ATOM 962 O O . VAL A 1 133 ? -3.161 -26.558 -21.927 1.00 57.09 133 VAL A O 1
ATOM 965 N N . ARG A 1 134 ? -0.996 -27.001 -21.581 1.00 54.06 134 ARG A N 1
ATOM 966 C CA . ARG A 1 134 ? -0.713 -27.322 -22.991 1.00 54.06 134 ARG A CA 1
ATOM 967 C C . ARG A 1 134 ? -1.447 -28.619 -23.361 1.00 54.06 134 ARG A C 1
ATOM 969 O O . ARG A 1 134 ? -1.243 -29.621 -22.673 1.00 54.06 134 ARG A O 1
ATOM 976 N N . PRO A 1 135 ? -2.247 -28.668 -24.443 1.00 48.28 135 PRO A N 1
ATOM 977 C CA . PRO A 1 135 ? -2.730 -29.944 -24.940 1.00 48.28 135 PRO A CA 1
ATOM 978 C C . PRO A 1 135 ? -1.531 -30.722 -25.488 1.00 48.28 135 PRO A C 1
ATOM 980 O O . PRO A 1 135 ? -0.845 -30.263 -26.401 1.00 48.28 135 PRO A O 1
ATOM 983 N N . ALA A 1 136 ? -1.264 -31.884 -24.898 1.00 49.56 136 ALA A N 1
ATOM 984 C CA . ALA A 1 136 ? -0.402 -32.880 -25.506 1.00 49.56 136 ALA A CA 1
ATOM 985 C C . ALA A 1 136 ? -1.109 -33.410 -26.762 1.00 49.56 136 ALA A C 1
ATOM 987 O O . ALA A 1 136 ? -2.136 -34.079 -26.652 1.00 49.56 136 ALA A O 1
ATOM 988 N N . PHE A 1 137 ? -0.566 -33.082 -27.932 1.00 49.88 137 PHE A N 1
ATOM 989 C CA . PHE A 1 137 ? -0.775 -33.813 -29.178 1.00 49.88 137 PHE A CA 1
ATOM 990 C C . PHE A 1 137 ? 0.573 -33.981 -29.867 1.00 49.88 137 PHE A C 1
ATOM 992 O O . PHE A 1 137 ? 1.318 -32.976 -29.944 1.00 49.88 137 PHE A O 1
#

Radius of gyration: 22.47 Å; chains: 1; bounding box: 39×98×45 Å

Sequence (137 aa):
MGGMHVGRLPMRFNLPVLTAVVLCCGIGTANAADPSQLAATGGFLLGNAHRCGVAAERVARAGDVIHGFIVAAATDASEAAAADSRFAAMFLATSSPTQDPDAFPSCAVVIEQFNRLERHHEEAGMGRETRDVRPAF